Protein AF-A0AAC9J2M6-F1 (afdb_monomer)

Solvent-accessible surface area (backbone atoms only — not comparable to full-atom values): 9726 Å² total; per-residue (Å²): 116,69,70,59,53,54,54,51,51,53,50,50,53,52,48,54,49,52,52,52,50,53,52,19,55,54,20,46,50,61,37,47,79,69,64,29,45,72,78,45,70,64,64,44,51,51,53,52,51,52,54,55,50,44,55,52,45,32,55,50,48,40,65,73,67,63,60,78,72,86,72,56,57,66,62,56,54,52,52,50,52,52,50,52,51,53,50,52,49,46,43,64,40,48,46,68,67,38,44,77,56,57,53,43,48,91,87,60,85,79,76,66,39,67,63,48,66,81,31,95,57,51,68,57,57,51,50,54,51,47,55,34,48,58,22,48,54,66,68,27,53,68,51,15,54,53,51,45,51,53,51,53,49,61,69,68,53,60,56,71,62,60,51,51,55,55,53,54,69,72,56,74,128

InterPro domains:
  IPR007269 Isoprenylcysteine carboxyl methyltransferase [PF04140] (77-156)

Structure (mmCIF, N/CA/C/O backbone):
data_AF-A0AAC9J2M6-F1
#
_entry.id   AF-A0AAC9J2M6-F1
#
loop_
_atom_site.group_PDB
_atom_site.id
_atom_site.type_symbol
_atom_site.label_atom_id
_atom_site.label_alt_id
_atom_site.label_comp_id
_atom_site.label_asym_id
_atom_site.label_entity_id
_atom_site.label_seq_id
_atom_site.pdbx_PDB_ins_code
_atom_site.Cartn_x
_atom_site.Cartn_y
_atom_site.Cartn_z
_atom_site.occupancy
_atom_site.B_iso_or_equiv
_atom_site.auth_seq_id
_atom_site.auth_comp_id
_atom_site.auth_asym_id
_atom_site.auth_atom_id
_atom_site.pdbx_PDB_model_num
ATOM 1 N N . MET A 1 1 ? -21.116 12.423 15.181 1.00 57.41 1 MET A N 1
ATOM 2 C CA . MET A 1 1 ? -19.887 13.064 14.652 1.00 57.41 1 MET A CA 1
ATOM 3 C C . MET A 1 1 ? -18.768 12.062 14.338 1.00 57.41 1 MET A C 1
ATOM 5 O O . MET A 1 1 ? -18.168 12.190 13.282 1.00 57.41 1 MET A O 1
ATOM 9 N N . GLN A 1 2 ? -18.530 11.028 15.160 1.00 66.62 2 GLN A N 1
ATOM 10 C CA . GLN A 1 2 ? -17.465 10.026 14.935 1.00 66.62 2 GLN A CA 1
ATOM 11 C C . GLN A 1 2 ? -17.562 9.267 13.597 1.00 66.62 2 GLN A C 1
ATOM 13 O O . GLN A 1 2 ? -16.575 9.159 12.878 1.00 66.62 2 GLN A O 1
ATOM 18 N N . ILE A 1 3 ? -18.758 8.798 13.228 1.00 72.25 3 ILE A N 1
ATOM 19 C CA . ILE A 1 3 ? -18.985 8.028 11.991 1.00 72.25 3 ILE A CA 1
ATOM 20 C C . ILE A 1 3 ? -18.596 8.835 10.739 1.00 72.25 3 ILE A C 1
ATOM 22 O O . ILE A 1 3 ? -17.975 8.304 9.822 1.00 72.25 3 ILE A O 1
ATOM 26 N N . VAL A 1 4 ? -18.891 10.139 10.729 1.00 78.25 4 VAL A N 1
ATOM 27 C CA . VAL A 1 4 ? -18.554 11.039 9.615 1.00 78.25 4 VAL A CA 1
ATOM 28 C C . VAL A 1 4 ? -17.036 11.143 9.432 1.00 78.25 4 VAL A C 1
ATOM 30 O O . VAL A 1 4 ? -16.557 11.073 8.303 1.00 78.25 4 VAL A O 1
ATOM 33 N N . GLY A 1 5 ? -16.271 11.233 10.526 1.00 79.44 5 GLY A N 1
ATOM 34 C CA . GLY A 1 5 ? -14.805 11.273 10.478 1.00 79.44 5 GLY A CA 1
ATOM 35 C C . GLY A 1 5 ? -14.186 9.993 9.910 1.00 79.44 5 GLY A C 1
ATOM 36 O O . GLY A 1 5 ? -13.268 10.064 9.096 1.00 79.44 5 GLY A O 1
ATOM 37 N N . ILE A 1 6 ? -14.738 8.826 10.263 1.00 79.25 6 ILE A N 1
ATOM 38 C CA . ILE A 1 6 ? -14.304 7.531 9.716 1.00 79.25 6 ILE A CA 1
ATOM 39 C C . ILE A 1 6 ? -14.521 7.497 8.200 1.00 79.25 6 ILE A C 1
ATOM 41 O O . ILE A 1 6 ? -13.587 7.221 7.446 1.00 79.25 6 ILE A O 1
ATOM 45 N N . PHE A 1 7 ? -15.728 7.835 7.734 1.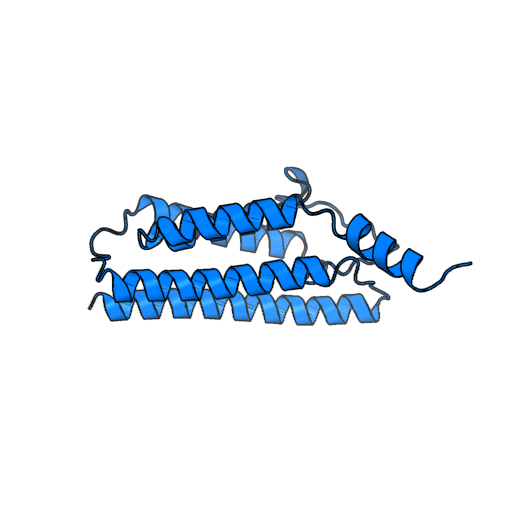00 82.31 7 PHE A N 1
ATOM 46 C CA . PHE A 1 7 ? -16.023 7.868 6.299 1.00 82.31 7 PHE A CA 1
ATOM 47 C C . PHE A 1 7 ? -15.156 8.882 5.548 1.00 82.31 7 PHE A C 1
ATOM 49 O O . PHE A 1 7 ? -14.683 8.584 4.450 1.00 82.31 7 PHE A O 1
ATOM 56 N N . MET A 1 8 ? -14.894 10.050 6.140 1.00 85.38 8 MET A N 1
ATOM 57 C CA . MET A 1 8 ? -14.003 11.054 5.561 1.00 85.38 8 MET A CA 1
ATOM 58 C C . MET A 1 8 ? -12.575 10.514 5.406 1.00 85.38 8 MET A C 1
ATOM 60 O O . MET A 1 8 ? -11.992 10.633 4.329 1.00 85.38 8 MET A O 1
ATOM 64 N N . PHE A 1 9 ? -12.037 9.847 6.431 1.00 84.62 9 PHE A N 1
ATOM 65 C CA . PHE A 1 9 ? -10.714 9.226 6.377 1.00 84.62 9 PHE A CA 1
ATOM 66 C C . PHE A 1 9 ? -10.631 8.145 5.292 1.00 84.62 9 PHE A C 1
ATOM 68 O O . PHE A 1 9 ? -9.734 8.188 4.449 1.00 84.62 9 PHE A O 1
ATOM 75 N N . PHE A 1 10 ? -11.589 7.212 5.245 1.00 84.50 10 PHE A N 1
ATOM 76 C CA . PHE A 1 10 ? -11.612 6.182 4.201 1.00 84.50 10 PHE A CA 1
ATOM 77 C C . PHE A 1 10 ? -11.751 6.787 2.803 1.00 84.50 10 PHE A C 1
ATOM 79 O O . PHE A 1 10 ? -11.088 6.330 1.875 1.00 84.50 10 PHE A O 1
ATOM 86 N N . THR A 1 11 ? -12.537 7.854 2.650 1.00 87.31 11 THR A N 1
ATOM 87 C CA . THR A 1 11 ? -12.668 8.574 1.375 1.00 87.31 11 THR A CA 1
ATOM 88 C C . THR A 1 11 ? -11.330 9.165 0.934 1.00 87.31 11 THR A C 1
ATOM 90 O O . THR A 1 11 ? -10.950 9.017 -0.228 1.00 87.31 11 THR A O 1
ATOM 93 N N . ILE A 1 12 ? -10.573 9.770 1.855 1.00 87.31 12 ILE A N 1
ATOM 94 C CA . ILE A 1 12 ? -9.224 10.286 1.577 1.00 87.31 12 ILE A CA 1
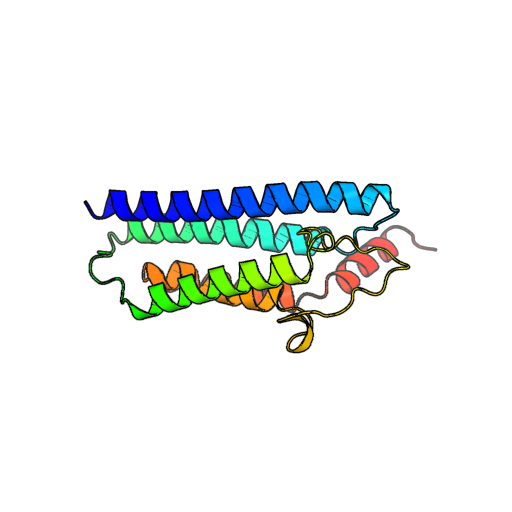ATOM 95 C C . ILE A 1 12 ? -8.282 9.146 1.168 1.00 87.31 12 ILE A C 1
ATOM 97 O O . ILE A 1 12 ? -7.579 9.268 0.166 1.00 87.31 12 ILE A O 1
ATOM 101 N N . VAL A 1 13 ? -8.290 8.015 1.882 1.00 85.38 13 VAL A N 1
ATOM 102 C CA . VAL A 1 13 ? -7.456 6.845 1.549 1.00 85.38 13 VAL A CA 1
ATOM 103 C C . VAL A 1 13 ? -7.796 6.293 0.160 1.00 85.38 13 VAL A C 1
ATOM 105 O O . VAL A 1 13 ? -6.897 6.046 -0.648 1.00 85.38 13 VAL A O 1
ATOM 108 N N . ILE A 1 14 ? -9.085 6.153 -0.160 1.00 87.19 14 ILE A N 1
ATOM 109 C CA . ILE A 1 14 ? -9.564 5.705 -1.477 1.00 87.19 14 ILE A CA 1
ATOM 110 C C . ILE A 1 14 ? -9.146 6.695 -2.572 1.00 87.19 14 ILE A C 1
ATOM 112 O O . ILE A 1 14 ? -8.722 6.290 -3.661 1.00 87.19 14 ILE A O 1
ATOM 116 N N . TRP A 1 15 ? -9.223 7.996 -2.293 1.00 88.88 15 TRP A N 1
ATOM 117 C CA . TRP A 1 15 ? -8.803 9.031 -3.229 1.00 88.88 15 TRP A CA 1
ATOM 118 C C . TRP A 1 15 ? -7.294 8.975 -3.499 1.00 88.88 15 TRP A C 1
ATOM 120 O O . TRP A 1 15 ? -6.887 8.932 -4.663 1.00 88.88 15 TRP A O 1
ATOM 130 N N . LEU A 1 16 ? -6.466 8.867 -2.452 1.00 86.75 16 LEU A N 1
ATOM 131 C CA . LEU A 1 16 ? -5.014 8.692 -2.572 1.00 86.75 16 LEU A CA 1
ATOM 132 C C . LEU A 1 16 ? -4.669 7.453 -3.415 1.00 86.75 16 LEU A C 1
ATOM 134 O O . LEU A 1 16 ? -3.849 7.536 -4.332 1.00 86.75 16 LEU A O 1
ATOM 138 N N . ARG A 1 17 ? -5.356 6.325 -3.190 1.00 85.12 17 ARG A N 1
ATOM 139 C CA . ARG A 1 17 ? -5.196 5.107 -4.007 1.00 85.12 17 ARG A CA 1
ATOM 140 C C . ARG A 1 17 ? -5.599 5.296 -5.461 1.00 85.12 17 ARG A C 1
ATOM 142 O O . ARG A 1 17 ? -4.938 4.778 -6.360 1.00 85.12 17 ARG A O 1
ATOM 149 N N . SER A 1 18 ? -6.661 6.050 -5.711 1.00 85.81 18 SER A N 1
ATOM 150 C CA . SER A 1 18 ? -7.118 6.339 -7.070 1.00 85.81 18 SER A CA 1
ATOM 151 C C . SER A 1 18 ? -6.088 7.165 -7.840 1.00 85.81 18 SER A C 1
ATOM 153 O O . SER A 1 18 ? -5.832 6.899 -9.016 1.00 85.81 18 SER A O 1
ATOM 155 N N . VAL A 1 19 ? -5.456 8.141 -7.179 1.00 87.44 19 VAL A N 1
ATOM 156 C CA . VAL A 1 19 ? -4.357 8.926 -7.757 1.00 87.44 19 VAL A CA 1
ATOM 157 C C . VAL A 1 19 ? -3.157 8.030 -8.064 1.00 87.44 19 VAL A C 1
ATOM 159 O O . VAL A 1 19 ? -2.672 8.045 -9.197 1.00 87.44 19 VAL A O 1
ATOM 162 N N . GLU A 1 20 ? -2.731 7.198 -7.108 1.00 85.81 20 GLU A N 1
ATOM 163 C CA . GLU A 1 20 ? -1.660 6.210 -7.304 1.00 85.81 20 GLU A CA 1
ATOM 164 C C . GLU A 1 20 ? -1.937 5.318 -8.523 1.00 85.81 20 GLU A C 1
ATOM 166 O O . GLU A 1 20 ? -1.093 5.167 -9.407 1.00 85.81 20 GLU A O 1
ATOM 171 N N . TRP A 1 21 ? -3.148 4.774 -8.633 1.00 84.62 21 TRP A N 1
ATOM 172 C CA . TRP A 1 21 ? -3.525 3.919 -9.752 1.00 84.62 21 TRP A CA 1
ATOM 173 C C . TRP A 1 21 ? -3.494 4.645 -11.102 1.00 84.62 21 TRP A C 1
ATOM 175 O O . TRP A 1 21 ? -3.002 4.091 -12.090 1.00 84.62 21 TRP A O 1
ATOM 185 N N . ARG A 1 22 ? -3.960 5.900 -11.170 1.00 87.50 22 ARG A N 1
ATOM 186 C CA . ARG A 1 22 ? -3.888 6.704 -12.404 1.00 87.50 22 ARG A CA 1
ATOM 187 C C . ARG A 1 22 ? -2.443 6.954 -12.830 1.00 87.50 22 ARG A C 1
ATOM 189 O O . ARG A 1 22 ? -2.130 6.803 -14.013 1.00 87.50 22 ARG A O 1
ATOM 196 N N . VAL A 1 23 ? -1.566 7.298 -11.884 1.00 86.31 23 VAL A N 1
ATOM 197 C CA . VAL A 1 23 ? -0.130 7.480 -12.148 1.00 86.31 23 VAL A CA 1
ATOM 198 C C . VAL A 1 23 ? 0.485 6.167 -12.638 1.00 86.31 23 VAL A C 1
ATOM 200 O O . VAL A 1 23 ? 1.162 6.165 -13.666 1.00 86.31 23 VAL A O 1
ATOM 203 N N . SER A 1 24 ? 0.159 5.041 -11.992 1.00 86.00 24 SER A N 1
ATOM 204 C CA . SER A 1 24 ? 0.611 3.709 -12.413 1.00 86.00 24 SER A CA 1
ATOM 205 C C . SER A 1 24 ? 0.177 3.413 -13.841 1.00 86.00 24 SER A C 1
ATOM 207 O O . SER A 1 24 ? 1.010 3.064 -14.666 1.00 86.00 24 SER A O 1
ATOM 209 N N . ARG A 1 25 ? -1.098 3.628 -14.190 1.00 86.00 25 ARG A N 1
ATOM 210 C CA . ARG A 1 25 ? -1.601 3.393 -15.554 1.00 86.00 25 ARG A CA 1
ATOM 211 C C . ARG A 1 25 ? -0.914 4.250 -16.613 1.00 86.00 25 ARG A C 1
ATOM 213 O O . ARG A 1 25 ? -0.755 3.801 -17.749 1.00 86.00 25 ARG A O 1
ATOM 220 N N . ARG A 1 26 ? -0.558 5.494 -16.287 1.00 87.69 26 ARG A N 1
ATOM 221 C CA . ARG A 1 26 ? 0.172 6.374 -17.211 1.00 87.69 26 ARG A CA 1
ATOM 222 C C . ARG A 1 26 ? 1.589 5.852 -17.447 1.00 87.69 26 ARG A C 1
ATOM 224 O O . ARG A 1 26 ? 2.012 5.749 -18.595 1.00 87.69 26 ARG A O 1
ATOM 231 N N . ASN A 1 27 ? 2.276 5.471 -16.377 1.00 88.31 27 ASN A N 1
ATOM 232 C CA . ASN A 1 27 ? 3.622 4.911 -16.441 1.00 88.31 27 ASN A CA 1
ATOM 233 C C . ASN A 1 27 ? 3.642 3.539 -17.130 1.00 88.31 27 ASN A C 1
ATOM 235 O O . ASN A 1 27 ? 4.512 3.278 -17.952 1.00 88.31 27 ASN A O 1
ATOM 239 N N . GLU A 1 28 ? 2.647 2.687 -16.875 1.00 87.38 28 GLU A N 1
ATOM 240 C CA . GLU A 1 28 ? 2.478 1.393 -17.544 1.00 87.38 28 GLU A CA 1
ATOM 241 C C . GLU A 1 28 ? 2.385 1.545 -19.062 1.00 87.38 28 GLU A C 1
ATOM 243 O O . GLU A 1 28 ? 3.043 0.799 -19.780 1.00 87.38 28 GLU A O 1
ATOM 248 N N . ARG A 1 29 ? 1.598 2.510 -19.560 1.00 86.69 29 ARG A N 1
ATOM 249 C CA . ARG A 1 29 ? 1.515 2.791 -21.003 1.00 86.69 29 ARG A CA 1
ATOM 250 C C . ARG A 1 29 ? 2.870 3.214 -21.563 1.00 86.69 29 ARG A C 1
ATOM 252 O O . ARG A 1 29 ? 3.349 2.600 -22.508 1.00 86.69 29 ARG A O 1
ATOM 259 N N . TRP A 1 30 ? 3.528 4.160 -20.895 1.00 89.56 30 TRP A N 1
ATOM 260 C CA . TRP A 1 30 ? 4.855 4.644 -21.281 1.00 89.56 30 TRP A CA 1
ATOM 261 C C . TRP A 1 30 ? 5.920 3.529 -21.324 1.00 89.56 30 TRP A C 1
ATOM 263 O O . TRP A 1 30 ? 6.792 3.549 -22.195 1.00 89.56 30 TRP A O 1
ATOM 273 N N . LEU A 1 31 ? 5.852 2.563 -20.397 1.00 87.44 31 LEU A N 1
ATOM 274 C CA . LEU A 1 31 ? 6.741 1.397 -20.342 1.00 87.44 31 LEU A CA 1
ATOM 275 C C . LEU A 1 31 ? 6.413 0.375 -21.437 1.00 87.44 31 LEU A C 1
ATOM 277 O O . LEU A 1 31 ? 7.327 -0.116 -22.092 1.00 87.44 31 LEU A O 1
ATOM 281 N N . ARG A 1 32 ? 5.129 0.070 -21.665 1.00 85.69 32 ARG A N 1
ATOM 282 C CA . ARG A 1 32 ? 4.695 -0.885 -22.701 1.00 85.69 32 ARG A CA 1
ATOM 283 C C . ARG A 1 32 ? 5.031 -0.402 -24.108 1.00 85.69 32 ARG A C 1
ATOM 285 O O . ARG A 1 32 ? 5.520 -1.191 -24.905 1.00 85.69 32 ARG A O 1
ATOM 292 N N . GLU A 1 33 ? 4.868 0.891 -24.379 1.00 89.00 33 GLU A N 1
ATOM 293 C CA . GLU A 1 33 ? 5.293 1.526 -25.639 1.00 89.00 33 GLU A CA 1
ATOM 294 C C . GLU A 1 33 ? 6.796 1.363 -25.920 1.00 89.00 33 GLU A C 1
ATOM 296 O O . GLU A 1 33 ? 7.227 1.474 -27.061 1.00 89.00 33 GLU A O 1
ATOM 301 N N . ARG A 1 34 ? 7.605 1.098 -24.887 1.00 87.00 34 ARG A N 1
ATOM 302 C CA . ARG A 1 34 ? 9.063 0.921 -24.976 1.00 87.00 34 ARG A CA 1
ATOM 303 C C . ARG A 1 34 ? 9.506 -0.540 -24.855 1.00 87.00 34 ARG A C 1
ATOM 305 O O . ARG A 1 34 ? 10.689 -0.790 -24.656 1.00 87.00 34 ARG A O 1
ATOM 312 N N . GLY A 1 35 ? 8.576 -1.492 -24.948 1.00 85.31 35 GLY A N 1
ATOM 313 C CA . GLY A 1 35 ? 8.878 -2.924 -24.843 1.00 85.31 35 GLY A CA 1
ATOM 314 C C . GLY A 1 35 ? 8.987 -3.440 -23.405 1.00 85.31 35 GLY A C 1
ATOM 315 O O . GLY A 1 35 ? 9.696 -4.406 -23.146 1.00 85.31 35 GLY A O 1
ATOM 316 N N . GLY A 1 36 ? 8.332 -2.785 -22.443 1.00 83.56 36 GLY A N 1
ATOM 317 C CA . GLY A 1 36 ? 8.288 -3.252 -21.059 1.00 83.56 36 GLY A CA 1
ATOM 318 C C . GLY A 1 36 ? 7.488 -4.549 -20.902 1.00 83.56 36 GLY A C 1
ATOM 319 O O . GLY A 1 36 ? 6.333 -4.627 -21.328 1.00 83.56 36 GLY A O 1
ATOM 320 N N . GLU A 1 37 ? 8.071 -5.527 -20.212 1.00 78.75 37 GLU A N 1
ATOM 321 C CA . GLU A 1 37 ? 7.460 -6.830 -19.940 1.00 78.75 37 GLU A CA 1
ATOM 322 C C . GLU A 1 37 ? 6.979 -6.943 -18.489 1.00 78.75 37 GLU A C 1
ATOM 324 O O . GLU A 1 37 ? 7.584 -6.405 -17.556 1.00 78.75 37 GLU A O 1
ATOM 329 N N . GLU A 1 38 ? 5.871 -7.656 -18.287 1.00 79.56 38 GLU A N 1
ATOM 330 C CA . GLU A 1 38 ? 5.260 -7.877 -16.975 1.00 79.56 38 GLU A CA 1
ATOM 331 C C . GLU A 1 38 ? 5.812 -9.159 -16.340 1.00 79.56 38 GLU A C 1
ATOM 333 O O . GLU A 1 38 ? 5.529 -10.258 -16.810 1.00 79.56 38 GLU A O 1
ATOM 338 N N . LYS A 1 39 ? 6.590 -9.030 -15.256 1.00 68.88 39 LYS A N 1
ATOM 339 C CA . LYS A 1 39 ? 7.253 -10.185 -14.623 1.00 68.88 39 LYS A CA 1
ATOM 340 C C . LYS A 1 39 ? 6.363 -11.016 -13.699 1.00 68.88 39 LYS A C 1
ATOM 342 O O . LYS A 1 39 ? 6.659 -12.188 -13.496 1.00 68.88 39 LYS A O 1
ATOM 347 N N . ASP A 1 40 ? 5.321 -10.438 -13.093 1.00 67.06 40 ASP A N 1
ATOM 348 C CA . ASP A 1 40 ? 4.532 -11.157 -12.081 1.00 67.06 40 ASP A CA 1
ATOM 349 C C . ASP A 1 40 ? 3.118 -10.599 -11.861 1.00 67.06 40 ASP A C 1
ATOM 351 O O . ASP A 1 40 ? 2.860 -9.781 -10.978 1.00 67.06 40 ASP A O 1
ATOM 355 N N . ASN A 1 41 ? 2.170 -11.076 -12.663 1.00 70.38 41 ASN A N 1
ATOM 356 C CA . ASN A 1 41 ? 0.776 -10.639 -12.589 1.00 70.38 41 ASN A CA 1
ATOM 357 C C . ASN A 1 41 ? 0.045 -11.197 -11.346 1.00 70.38 41 ASN A C 1
ATOM 359 O O . ASN A 1 41 ? -0.807 -10.528 -10.759 1.00 70.38 41 ASN A O 1
ATOM 363 N N . PHE A 1 42 ? 0.372 -12.419 -10.911 1.00 75.44 42 PHE A N 1
ATOM 364 C CA . PHE A 1 42 ? -0.379 -13.098 -9.850 1.00 75.44 42 PHE A CA 1
ATOM 365 C C . PHE A 1 42 ? -0.138 -12.462 -8.479 1.00 75.44 42 PHE A C 1
ATOM 367 O O . PHE A 1 42 ? -1.099 -12.152 -7.775 1.00 75.44 42 PHE A O 1
ATOM 374 N N . ARG A 1 43 ? 1.124 -12.199 -8.117 1.00 75.56 43 ARG A N 1
ATOM 375 C CA . ARG A 1 43 ? 1.462 -11.574 -6.829 1.00 75.56 43 ARG A CA 1
ATOM 376 C C . ARG A 1 43 ? 0.845 -10.187 -6.684 1.00 75.56 43 ARG A C 1
ATOM 378 O O . ARG A 1 43 ? 0.294 -9.856 -5.637 1.00 75.56 43 ARG A O 1
ATOM 385 N N . ASN A 1 44 ? 0.872 -9.404 -7.760 1.00 75.69 44 ASN A N 1
ATOM 386 C CA . ASN A 1 44 ? 0.291 -8.063 -7.782 1.00 75.69 44 ASN A CA 1
ATOM 387 C C . ASN A 1 44 ? -1.230 -8.101 -7.582 1.00 75.69 44 ASN A C 1
ATOM 389 O O . ASN A 1 44 ? -1.768 -7.321 -6.797 1.00 75.69 44 ASN A O 1
ATOM 393 N N . LYS A 1 45 ? -1.924 -9.049 -8.228 1.00 81.44 45 LYS A N 1
ATOM 394 C CA . LYS A 1 45 ? -3.359 -9.282 -8.002 1.00 81.44 45 LYS A CA 1
ATOM 395 C C . LYS A 1 45 ? -3.647 -9.705 -6.563 1.00 81.44 45 LYS A C 1
ATOM 397 O O . LYS A 1 45 ? -4.561 -9.156 -5.956 1.00 81.44 45 LYS A O 1
ATOM 402 N N . ALA A 1 46 ? -2.865 -10.629 -6.003 1.00 83.94 46 ALA A N 1
ATOM 403 C CA . ALA A 1 46 ? -3.042 -11.085 -4.626 1.00 83.94 46 ALA A CA 1
ATOM 404 C C . ALA A 1 46 ? -2.919 -9.926 -3.621 1.00 83.94 46 ALA A C 1
ATOM 406 O O . ALA A 1 46 ? -3.794 -9.760 -2.775 1.00 83.94 46 ALA A O 1
ATOM 407 N N . PHE A 1 47 ? -1.898 -9.071 -3.759 1.00 83.81 47 PHE A N 1
ATOM 408 C CA . PHE A 1 47 ? -1.749 -7.884 -2.911 1.00 83.81 47 PHE A CA 1
ATOM 409 C C . PHE A 1 47 ? -2.877 -6.869 -3.090 1.00 83.81 47 PHE A C 1
ATOM 411 O O . PHE A 1 47 ? -3.339 -6.299 -2.102 1.00 83.81 47 PHE A O 1
ATOM 418 N N . PHE A 1 48 ? -3.348 -6.665 -4.324 1.00 84.38 48 PHE A N 1
ATOM 419 C CA . PHE A 1 48 ? -4.492 -5.798 -4.588 1.00 84.38 48 PHE A CA 1
ATOM 420 C C . PHE A 1 48 ? -5.734 -6.278 -3.829 1.00 84.38 48 PHE A C 1
ATOM 422 O O . PHE A 1 48 ? -6.320 -5.499 -3.078 1.00 84.38 48 PHE A O 1
ATOM 429 N N . PHE A 1 49 ? -6.111 -7.552 -3.968 1.00 88.56 49 PHE A N 1
ATOM 430 C CA . PHE A 1 49 ? -7.282 -8.095 -3.277 1.00 88.56 49 PHE A CA 1
ATOM 431 C C . PHE A 1 49 ? -7.112 -8.069 -1.761 1.00 88.56 49 PHE A C 1
ATOM 433 O O . PHE A 1 49 ? -8.017 -7.615 -1.067 1.00 88.56 49 PHE A O 1
ATOM 440 N N . LEU A 1 50 ? -5.946 -8.479 -1.255 1.00 89.00 50 LEU A N 1
ATOM 441 C CA . LEU A 1 50 ? -5.657 -8.487 0.177 1.00 89.00 50 LEU A CA 1
ATOM 442 C C . LEU A 1 50 ? -5.902 -7.116 0.817 1.00 89.00 50 LEU A C 1
ATOM 444 O O . LEU A 1 50 ? -6.557 -7.029 1.850 1.00 89.00 50 LEU A O 1
ATOM 448 N N . TYR A 1 51 ? -5.416 -6.052 0.177 1.00 87.31 51 TYR A N 1
ATOM 449 C CA . TYR A 1 51 ? -5.557 -4.688 0.677 1.00 87.31 51 TYR A CA 1
ATOM 450 C C . TYR A 1 51 ? -7.014 -4.191 0.661 1.00 87.31 51 TYR A C 1
ATOM 452 O O . TYR A 1 51 ? -7.466 -3.521 1.587 1.00 87.31 51 TYR A O 1
ATOM 460 N N . HIS A 1 52 ? -7.787 -4.523 -0.377 1.00 87.62 52 HIS A N 1
ATOM 461 C CA . HIS A 1 52 ? -9.198 -4.118 -0.437 1.00 87.62 52 HIS A CA 1
ATOM 462 C C . HIS A 1 52 ? -10.045 -4.891 0.579 1.00 87.62 52 HIS A C 1
ATOM 464 O O . HIS A 1 52 ? -10.889 -4.301 1.254 1.00 87.62 52 HIS A O 1
ATOM 470 N N . PHE A 1 53 ? -9.780 -6.190 0.741 1.00 91.25 53 PHE A N 1
ATOM 471 C CA . PHE A 1 53 ? -10.431 -6.998 1.767 1.00 91.25 53 PHE A CA 1
ATOM 472 C C . PHE A 1 53 ? -10.066 -6.537 3.179 1.00 91.25 53 PHE A C 1
ATOM 474 O O . PHE A 1 53 ? -10.943 -6.539 4.039 1.00 91.25 53 PHE A O 1
ATOM 481 N N . SER A 1 54 ? -8.831 -6.078 3.424 1.00 89.75 54 SER A N 1
ATOM 482 C CA . SER A 1 54 ? -8.464 -5.551 4.742 1.00 89.75 54 SER A CA 1
ATOM 483 C C . SER A 1 54 ? -9.256 -4.290 5.068 1.00 89.75 54 SER A C 1
ATOM 485 O O . SER A 1 54 ? -9.810 -4.198 6.153 1.00 89.75 54 SER A O 1
ATOM 487 N N . ILE A 1 55 ? -9.386 -3.348 4.124 1.00 88.25 55 ILE A N 1
ATOM 488 C CA . ILE A 1 55 ? -10.211 -2.139 4.299 1.00 88.25 55 ILE A CA 1
ATOM 489 C C . ILE A 1 55 ? -11.657 -2.503 4.646 1.00 88.25 55 ILE A C 1
ATOM 491 O O . ILE A 1 55 ? -12.227 -1.950 5.586 1.00 88.25 55 ILE A O 1
ATOM 495 N N . PHE A 1 56 ? -12.236 -3.447 3.904 1.00 90.44 56 PHE A N 1
ATOM 496 C CA . PHE A 1 56 ? -13.602 -3.900 4.146 1.00 90.44 56 PHE A CA 1
ATOM 497 C C . PHE A 1 56 ? -13.752 -4.560 5.526 1.00 90.44 56 PHE A C 1
ATOM 499 O O . PHE A 1 56 ? -14.704 -4.272 6.246 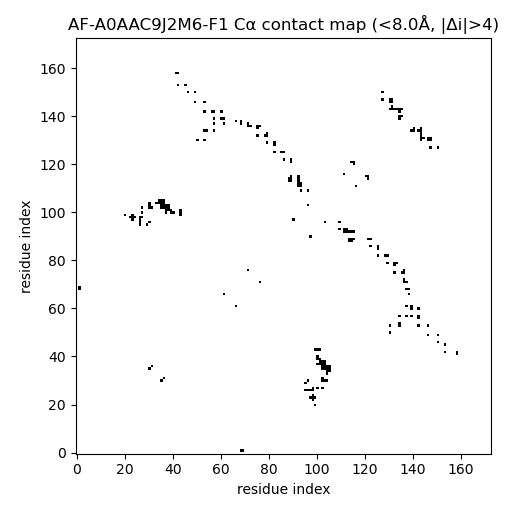1.00 90.44 56 PHE A O 1
ATOM 506 N N . SER A 1 57 ? -12.779 -5.385 5.924 1.00 89.25 57 SER A N 1
ATOM 507 C CA . SER A 1 57 ? -12.748 -6.037 7.237 1.00 89.25 57 SER A CA 1
ATOM 508 C C . SER A 1 57 ? -12.637 -5.033 8.385 1.00 89.25 57 SER A C 1
ATOM 510 O O . SER A 1 57 ? -13.343 -5.184 9.377 1.00 89.25 57 SER A O 1
ATOM 512 N N . ILE A 1 58 ? -11.831 -3.970 8.241 1.00 88.06 58 ILE A N 1
ATOM 513 C CA . ILE A 1 58 ? -11.751 -2.892 9.242 1.00 88.06 58 ILE A CA 1
ATOM 514 C C . ILE A 1 58 ? -13.130 -2.254 9.428 1.00 88.06 58 ILE A C 1
ATOM 516 O O . ILE A 1 58 ? -13.592 -2.102 10.556 1.00 88.06 58 ILE A O 1
ATOM 520 N N . LEU A 1 59 ? -13.796 -1.886 8.327 1.00 86.50 59 LEU A N 1
ATOM 521 C CA . LEU A 1 59 ? -15.110 -1.247 8.390 1.00 86.50 59 LEU A CA 1
ATOM 522 C C . LEU A 1 59 ? -16.134 -2.159 9.076 1.00 86.50 59 LEU A C 1
ATOM 524 O O . LEU A 1 59 ? -16.882 -1.704 9.938 1.00 86.50 59 LEU A O 1
ATOM 528 N N . LEU A 1 60 ? -16.132 -3.449 8.733 1.00 88.88 60 LEU A N 1
ATOM 529 C CA . LEU A 1 60 ? -17.005 -4.441 9.349 1.00 88.88 60 LEU A CA 1
ATOM 530 C C . LEU A 1 60 ? -16.727 -4.591 10.854 1.00 88.88 60 LEU A C 1
ATOM 532 O O . LEU A 1 60 ? -17.666 -4.591 11.644 1.00 88.88 60 LEU A O 1
ATOM 536 N N . GLU A 1 61 ? -15.458 -4.665 11.263 1.00 87.81 61 GLU A N 1
ATOM 537 C CA . GLU A 1 61 ? -15.054 -4.798 12.668 1.00 87.81 61 GLU A CA 1
ATOM 538 C C . GLU A 1 61 ? -15.485 -3.579 13.500 1.00 87.81 61 GLU A C 1
ATOM 540 O O . GLU A 1 61 ? -16.058 -3.743 14.578 1.00 87.81 61 GLU A O 1
ATOM 545 N N . ILE A 1 62 ? -15.301 -2.362 12.975 1.00 84.56 62 ILE A N 1
ATOM 546 C CA . ILE A 1 62 ? -15.754 -1.121 13.626 1.00 84.56 62 ILE A CA 1
ATOM 547 C C . ILE A 1 62 ? -17.277 -1.125 13.814 1.00 84.56 62 ILE A C 1
ATOM 549 O O . ILE A 1 62 ? -17.766 -0.785 14.894 1.00 84.56 62 ILE A O 1
ATOM 553 N N . LEU A 1 63 ? -18.025 -1.498 12.768 1.00 83.88 63 LEU A N 1
ATOM 554 C CA . LEU A 1 63 ? -19.489 -1.491 12.782 1.00 83.88 63 LEU A CA 1
ATOM 555 C C . LEU A 1 63 ? -20.063 -2.560 13.723 1.00 83.88 63 LEU A C 1
ATOM 557 O O . LEU A 1 63 ? -20.986 -2.265 14.482 1.00 83.88 63 LEU A O 1
ATOM 561 N N . LEU A 1 64 ? -19.514 -3.780 13.702 1.00 85.06 64 LEU A N 1
ATOM 562 C CA . LEU A 1 64 ? -19.994 -4.902 14.517 1.00 85.06 64 LEU A CA 1
ATOM 563 C C . LEU A 1 64 ? -19.657 -4.732 15.999 1.00 85.06 64 LEU A C 1
ATOM 565 O O . LEU A 1 64 ? -20.509 -4.964 16.854 1.00 85.06 64 LEU A O 1
ATOM 569 N N . LEU A 1 65 ? -18.429 -4.313 16.311 1.00 82.06 65 LEU A N 1
ATOM 570 C CA . LEU A 1 65 ? -17.964 -4.180 17.693 1.00 82.06 65 LEU A CA 1
ATOM 571 C C . LEU A 1 65 ? -18.321 -2.823 18.315 1.00 82.06 65 LEU A C 1
ATOM 573 O O . LEU A 1 65 ? -17.959 -2.577 19.464 1.00 82.06 65 LEU A O 1
ATOM 577 N N . LYS A 1 66 ? -19.011 -1.941 17.569 1.00 73.00 66 LYS A N 1
ATOM 578 C CA . LYS A 1 66 ? -19.371 -0.569 17.973 1.00 73.00 66 LYS A CA 1
ATOM 579 C C . LYS A 1 66 ? -18.197 0.163 18.632 1.00 73.00 66 LYS A C 1
ATOM 581 O O . LYS A 1 66 ? -18.376 0.879 19.619 1.00 73.00 66 LYS A O 1
ATOM 586 N N . LYS A 1 67 ? -16.981 -0.048 18.113 1.00 69.50 67 LYS A N 1
ATOM 587 C CA . LYS A 1 67 ? -15.774 0.504 18.728 1.00 69.50 67 LYS A CA 1
ATOM 588 C C . LYS A 1 67 ? -15.828 2.026 18.694 1.00 69.50 67 LYS A C 1
ATOM 590 O O . LYS A 1 67 ? -16.029 2.639 17.645 1.00 69.50 67 LYS A O 1
ATOM 595 N N . SER A 1 68 ? -15.641 2.632 19.862 1.00 64.19 68 SER A N 1
ATOM 596 C CA . SER A 1 68 ? -15.549 4.080 19.988 1.00 64.19 68 SER A CA 1
ATOM 597 C C . SER A 1 68 ? -14.157 4.529 19.555 1.00 64.19 68 SER A C 1
ATOM 599 O O . SER A 1 68 ? -13.193 4.400 20.296 1.00 64.19 68 SER A O 1
ATOM 601 N N . VAL A 1 69 ? -14.061 5.120 18.367 1.00 64.75 69 VAL A N 1
ATOM 602 C CA . VAL A 1 69 ? -12.840 5.756 17.827 1.00 64.75 69 VAL A CA 1
ATOM 603 C C . VAL A 1 69 ? -12.458 7.062 18.549 1.00 64.75 69 VAL A C 1
ATOM 605 O O . VAL A 1 69 ? -11.738 7.892 18.005 1.00 64.75 69 VAL A O 1
ATOM 608 N N . PHE A 1 70 ? -12.975 7.318 19.755 1.00 55.00 70 PHE A N 1
ATOM 609 C CA . PHE A 1 70 ? -12.776 8.600 20.447 1.00 55.00 70 PHE A CA 1
ATOM 610 C C . PHE A 1 70 ? -11.327 8.824 20.907 1.00 55.00 70 PHE A C 1
ATOM 612 O O . PHE A 1 70 ? -10.942 9.957 21.174 1.00 55.00 70 PHE A O 1
ATOM 619 N N . LEU A 1 71 ? -10.515 7.765 20.956 1.00 55.88 71 LEU A N 1
ATOM 620 C CA . LEU A 1 71 ? -9.118 7.805 21.382 1.00 55.88 71 LEU A CA 1
ATOM 621 C C . LEU A 1 71 ? -8.189 7.265 20.292 1.00 55.88 71 LEU A C 1
ATOM 623 O O . LEU A 1 71 ? -7.301 6.459 20.569 1.00 55.88 71 LEU A O 1
ATOM 627 N N . ILE A 1 72 ? -8.355 7.722 19.044 1.00 64.38 72 ILE A N 1
ATOM 628 C CA . ILE A 1 72 ? -7.292 7.524 18.054 1.00 64.38 72 ILE A CA 1
ATOM 629 C C . ILE A 1 72 ? -6.054 8.230 18.609 1.00 64.38 72 ILE A C 1
ATOM 631 O O . ILE A 1 72 ? -5.951 9.457 18.603 1.00 64.38 72 ILE A O 1
ATOM 635 N N . SER A 1 73 ? -5.127 7.438 19.138 1.00 69.50 73 SER A N 1
ATOM 636 C CA . SER A 1 73 ? -3.868 7.941 19.662 1.00 69.50 73 SER A CA 1
ATOM 637 C C . SER A 1 73 ? -3.162 8.728 18.554 1.00 69.50 73 SER A C 1
ATOM 639 O O . SER A 1 73 ? -3.067 8.265 17.416 1.00 69.50 73 SER A O 1
ATOM 641 N N . PHE A 1 74 ? -2.642 9.916 18.869 1.00 79.00 74 PHE A N 1
ATOM 642 C CA . PHE A 1 74 ? -1.932 10.750 17.888 1.00 79.00 74 PHE A CA 1
ATOM 643 C C . PHE A 1 74 ? -0.755 10.008 17.239 1.00 79.00 74 PHE A C 1
ATOM 645 O O . PHE A 1 74 ? -0.430 10.237 16.076 1.00 79.00 74 PHE A O 1
ATOM 652 N N . LEU A 1 75 ? -0.145 9.075 17.974 1.00 83.25 75 LEU A N 1
ATOM 653 C CA . LEU A 1 75 ? 1.025 8.324 17.538 1.00 83.25 75 LEU A CA 1
ATOM 654 C C . LEU A 1 75 ? 0.793 7.509 16.243 1.00 83.25 75 LEU A C 1
ATOM 656 O O . LEU A 1 75 ? 1.501 7.767 15.268 1.00 83.25 75 LEU A O 1
ATOM 660 N N . PRO A 1 76 ? -0.175 6.573 16.152 1.00 81.50 76 PRO A N 1
ATOM 661 C CA . PRO A 1 76 ? -0.437 5.844 14.909 1.00 81.50 76 PRO A CA 1
ATOM 662 C C . PRO 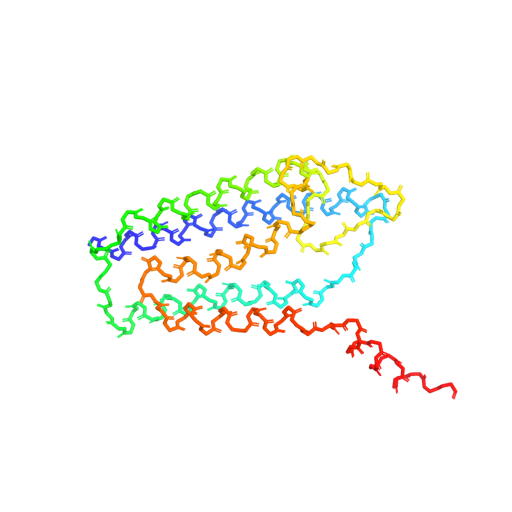A 1 76 ? -0.868 6.746 13.743 1.00 81.50 76 PRO A C 1
ATOM 664 O O . PRO A 1 76 ? -0.553 6.424 12.598 1.00 81.50 76 PRO A O 1
ATOM 667 N N . VAL A 1 77 ? -1.506 7.897 13.999 1.00 83.00 77 VAL A N 1
ATOM 668 C CA . VAL A 1 77 ? -1.840 8.879 12.944 1.00 83.00 77 VAL A CA 1
ATOM 669 C C . VAL A 1 77 ? -0.574 9.490 12.360 1.00 83.00 77 VAL A C 1
ATOM 671 O O . VAL A 1 77 ? -0.408 9.515 11.142 1.00 83.00 77 VAL A O 1
ATOM 674 N N . ILE A 1 78 ? 0.348 9.931 13.217 1.00 88.00 78 ILE A N 1
ATOM 675 C CA . ILE A 1 78 ? 1.643 10.475 12.795 1.00 88.00 78 ILE A CA 1
ATOM 676 C C . ILE A 1 78 ? 2.422 9.419 12.002 1.00 88.00 78 ILE A C 1
ATOM 678 O O . ILE A 1 78 ? 2.916 9.717 10.915 1.00 88.00 78 ILE A O 1
ATOM 682 N N . LEU A 1 79 ? 2.470 8.173 12.485 1.00 89.50 79 LEU A N 1
ATOM 683 C CA . LEU A 1 79 ? 3.137 7.070 11.785 1.00 89.50 79 LEU A CA 1
ATOM 684 C C . LEU A 1 79 ? 2.525 6.806 10.404 1.00 89.50 79 LEU A C 1
ATOM 686 O O . LEU A 1 79 ? 3.259 6.625 9.431 1.00 89.50 79 LEU A O 1
ATOM 690 N N . PHE A 1 80 ? 1.195 6.826 10.295 1.00 88.38 80 PHE A N 1
ATOM 691 C CA . PHE A 1 80 ? 0.509 6.666 9.016 1.00 88.38 80 PHE A CA 1
ATOM 692 C C . PHE A 1 80 ? 0.815 7.824 8.056 1.00 88.38 80 PHE A C 1
ATOM 694 O O . PHE A 1 80 ? 1.133 7.589 6.891 1.00 88.38 80 PHE A O 1
ATOM 701 N N . CYS A 1 81 ? 0.813 9.068 8.537 1.00 88.94 81 CYS A N 1
ATOM 702 C CA . CYS A 1 81 ? 1.208 10.231 7.741 1.00 88.94 81 CYS A CA 1
ATOM 703 C C . CYS A 1 81 ? 2.661 10.123 7.249 1.00 88.94 81 CYS A C 1
ATOM 705 O O . CYS A 1 81 ? 2.922 10.320 6.060 1.00 88.94 81 CYS A O 1
ATOM 707 N N . CYS A 1 82 ? 3.601 9.741 8.119 1.00 91.06 82 CYS A N 1
ATOM 708 C CA . CYS A 1 82 ? 4.989 9.469 7.740 1.00 91.06 82 CYS A CA 1
ATOM 709 C C . CYS A 1 82 ? 5.082 8.386 6.657 1.00 91.06 82 CYS A C 1
ATOM 711 O O . CYS A 1 82 ? 5.844 8.531 5.698 1.00 91.06 82 CYS A O 1
ATOM 713 N N . LEU A 1 83 ? 4.280 7.326 6.770 1.00 90.62 83 LEU A N 1
ATOM 714 C CA . LEU A 1 83 ? 4.230 6.252 5.785 1.00 90.62 83 LEU A CA 1
ATOM 715 C C . LEU A 1 83 ? 3.726 6.741 4.419 1.00 90.62 83 LEU A C 1
ATOM 717 O O . LEU A 1 83 ? 4.322 6.410 3.391 1.00 90.62 83 LEU A O 1
ATOM 721 N N . VAL A 1 84 ? 2.681 7.573 4.392 1.00 88.81 84 VAL A N 1
ATOM 722 C CA . VAL A 1 84 ? 2.171 8.185 3.154 1.00 88.81 84 VAL A CA 1
ATOM 723 C C . VAL A 1 84 ? 3.232 9.081 2.505 1.00 88.81 84 VAL A C 1
ATOM 725 O O . VAL A 1 84 ? 3.467 8.976 1.300 1.00 88.81 84 VAL A O 1
ATOM 728 N N . LEU A 1 85 ? 3.935 9.907 3.286 1.00 89.94 85 LEU A N 1
ATOM 729 C CA . LEU A 1 85 ? 5.027 10.748 2.778 1.00 89.94 85 LEU A CA 1
ATOM 730 C C . LEU A 1 85 ? 6.177 9.911 2.203 1.00 89.94 85 LEU A C 1
ATOM 732 O O . LEU A 1 85 ? 6.685 10.208 1.120 1.00 89.94 85 LEU A O 1
ATOM 736 N N . LEU A 1 86 ? 6.555 8.824 2.878 1.00 88.94 86 LEU A N 1
ATOM 737 C CA . LEU A 1 86 ? 7.602 7.921 2.405 1.00 88.94 86 LEU A CA 1
ATOM 738 C C . LEU A 1 86 ? 7.191 7.195 1.111 1.00 88.94 86 LEU A C 1
ATOM 740 O O . LEU A 1 86 ? 8.025 7.020 0.217 1.00 88.94 86 LEU A O 1
ATOM 744 N N . LYS A 1 87 ? 5.906 6.843 0.954 1.00 87.19 87 LYS A N 1
ATOM 745 C CA . LYS A 1 87 ? 5.353 6.331 -0.315 1.00 87.19 87 LYS A CA 1
ATOM 746 C C . LYS A 1 87 ? 5.476 7.357 -1.433 1.00 87.19 87 LYS A C 1
ATOM 748 O O . LYS A 1 87 ? 6.007 7.025 -2.492 1.00 87.19 87 LYS A O 1
ATOM 753 N N . LEU A 1 88 ? 5.066 8.601 -1.189 1.00 86.12 88 LEU A N 1
ATOM 754 C CA . LEU A 1 88 ? 5.207 9.680 -2.169 1.00 86.12 88 LEU A CA 1
ATOM 755 C C . LEU A 1 88 ? 6.673 9.880 -2.571 1.00 86.12 88 LEU A C 1
ATOM 757 O O . LEU A 1 88 ? 6.976 9.974 -3.760 1.00 86.12 88 LEU A O 1
ATOM 761 N N . TRP A 1 89 ? 7.602 9.847 -1.613 1.00 87.19 89 TRP A N 1
ATOM 762 C CA . TRP A 1 89 ? 9.031 9.940 -1.903 1.00 87.19 89 TRP A CA 1
ATOM 763 C C . TRP A 1 89 ? 9.542 8.766 -2.748 1.00 87.19 89 TRP A C 1
ATOM 765 O O . TRP A 1 89 ? 10.322 8.969 -3.683 1.00 87.19 89 TRP A O 1
ATOM 775 N N . CYS A 1 90 ? 9.061 7.545 -2.492 1.00 83.94 90 CYS A N 1
ATOM 776 C CA . CYS A 1 90 ? 9.354 6.383 -3.332 1.00 83.94 90 CYS A CA 1
ATOM 777 C C . CYS A 1 90 ? 8.840 6.569 -4.766 1.00 83.94 90 CYS A C 1
ATOM 779 O O . CYS A 1 90 ? 9.558 6.259 -5.718 1.00 83.94 90 CYS A O 1
ATOM 781 N N . TYR A 1 91 ? 7.621 7.082 -4.932 1.00 83.00 91 TYR A N 1
ATOM 782 C CA . TYR A 1 91 ? 7.021 7.310 -6.249 1.00 83.00 91 TYR A CA 1
ATOM 783 C C . TYR A 1 91 ? 7.778 8.377 -7.031 1.00 83.00 91 TYR A C 1
ATOM 785 O O . TYR A 1 91 ? 8.126 8.157 -8.189 1.00 83.00 91 TYR A O 1
ATOM 793 N N . MET A 1 92 ? 8.125 9.488 -6.379 1.00 84.00 92 MET A N 1
ATOM 794 C CA . MET A 1 92 ? 8.932 10.546 -6.985 1.00 84.00 92 MET A CA 1
ATOM 795 C C . MET A 1 92 ? 10.339 10.061 -7.353 1.00 84.00 92 MET A C 1
ATOM 797 O O . MET A 1 92 ? 10.854 10.421 -8.408 1.00 84.00 92 MET A O 1
ATOM 801 N N . SER A 1 93 ? 10.943 9.199 -6.530 1.00 83.69 93 SER A N 1
ATOM 802 C CA . SER A 1 93 ? 12.297 8.682 -6.772 1.00 83.69 93 SER A CA 1
ATOM 803 C C . SER A 1 93 ? 12.387 7.754 -7.988 1.00 83.69 93 SER A C 1
ATOM 805 O O . SER A 1 93 ? 13.387 7.784 -8.703 1.00 83.69 93 SER A O 1
ATOM 807 N N . LEU A 1 94 ? 11.355 6.940 -8.233 1.00 80.00 94 LEU A N 1
ATOM 808 C CA . LEU A 1 94 ? 11.254 6.090 -9.429 1.00 80.00 94 LEU A CA 1
ATOM 809 C C . LEU A 1 94 ? 10.719 6.845 -10.654 1.00 80.00 94 LEU A C 1
ATOM 811 O O . LEU A 1 94 ? 11.002 6.462 -11.792 1.00 80.00 94 LEU A O 1
ATOM 815 N N . GLY A 1 95 ? 9.908 7.881 -10.439 1.00 84.75 95 GLY A N 1
ATOM 816 C CA . GLY A 1 95 ? 9.284 8.664 -11.498 1.00 84.75 95 GLY A CA 1
ATOM 817 C C . GLY A 1 95 ? 8.474 7.790 -12.459 1.00 84.75 95 GLY A C 1
ATOM 818 O O . GLY A 1 95 ? 7.537 7.099 -12.060 1.00 84.75 95 GLY A O 1
ATOM 819 N N . ARG A 1 96 ? 8.852 7.802 -13.743 1.00 82.31 96 ARG A N 1
ATOM 820 C CA . ARG A 1 96 ? 8.149 7.077 -14.822 1.00 82.31 96 ARG A CA 1
ATOM 821 C C . ARG A 1 96 ? 8.318 5.558 -14.771 1.00 82.31 96 ARG A C 1
ATOM 823 O O . ARG A 1 96 ? 7.540 4.848 -15.397 1.00 82.31 96 ARG A O 1
ATOM 830 N N . PHE A 1 97 ? 9.306 5.059 -14.030 1.00 80.12 97 PHE A N 1
ATOM 831 C CA . PHE A 1 97 ? 9.518 3.620 -13.861 1.00 80.12 97 PHE A CA 1
ATOM 832 C C . PHE A 1 97 ? 8.607 3.020 -12.785 1.00 80.12 97 PHE A C 1
ATOM 834 O O . PHE A 1 97 ? 8.457 1.801 -12.722 1.00 80.12 97 PHE A O 1
ATOM 841 N N . TRP A 1 98 ? 7.971 3.849 -11.947 1.00 81.88 98 TRP A N 1
ATOM 842 C CA . TRP A 1 98 ? 7.055 3.350 -10.928 1.00 81.88 98 TRP A CA 1
ATOM 843 C C . TRP A 1 98 ? 5.766 2.824 -11.555 1.00 81.88 98 TRP A C 1
ATOM 845 O O . TRP A 1 98 ? 5.081 3.542 -12.282 1.00 81.88 98 TRP A O 1
ATOM 855 N N . ASN A 1 99 ? 5.418 1.580 -11.245 1.00 79.12 99 ASN A N 1
ATOM 856 C CA . ASN A 1 99 ? 4.169 0.970 -11.667 1.00 79.12 99 ASN A CA 1
ATOM 857 C C . ASN A 1 99 ? 3.774 -0.171 -10.716 1.00 79.12 99 ASN A C 1
ATOM 859 O O . ASN A 1 99 ? 4.626 -0.813 -10.103 1.00 79.12 99 ASN A O 1
ATOM 863 N N . THR A 1 100 ? 2.473 -0.426 -10.604 1.00 74.94 100 THR A N 1
ATOM 864 C CA . THR A 1 100 ? 1.904 -1.459 -9.721 1.00 74.94 100 THR A CA 1
ATOM 865 C C . THR A 1 100 ? 2.009 -2.869 -10.297 1.00 74.94 100 THR A C 1
ATOM 867 O O . THR A 1 100 ? 1.974 -3.834 -9.542 1.00 74.94 100 THR A O 1
ATOM 870 N N . LYS A 1 101 ? 2.178 -3.007 -11.619 1.00 69.88 101 LYS A N 1
ATOM 871 C CA . LYS A 1 101 ? 2.288 -4.306 -12.307 1.00 69.88 101 LYS A CA 1
ATOM 872 C C . LYS A 1 101 ? 3.719 -4.845 -12.407 1.00 69.88 101 LYS A C 1
ATOM 874 O O . LYS A 1 101 ? 3.938 -5.874 -13.037 1.00 69.88 101 LYS A O 1
ATOM 879 N N . ASN A 1 102 ? 4.689 -4.176 -11.782 1.00 72.50 102 ASN A N 1
ATOM 880 C CA . ASN A 1 102 ? 6.117 -4.492 -11.867 1.00 72.50 102 ASN A CA 1
ATOM 881 C C . ASN A 1 102 ? 6.607 -4.751 -13.313 1.00 72.50 102 ASN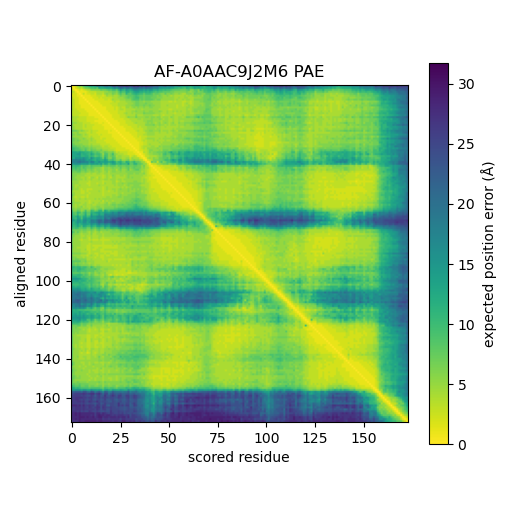 A C 1
ATOM 883 O O . ASN A 1 102 ? 7.357 -5.691 -13.577 1.00 72.50 102 ASN A O 1
ATOM 887 N N . ILE A 1 103 ? 6.147 -3.926 -14.254 1.00 77.06 103 ILE A N 1
ATOM 888 C CA . ILE A 1 103 ? 6.620 -3.882 -15.634 1.00 77.06 103 ILE A CA 1
ATOM 889 C C . ILE A 1 103 ? 8.045 -3.337 -15.622 1.00 77.06 103 ILE A C 1
ATOM 891 O O . ILE A 1 103 ? 8.296 -2.269 -15.054 1.00 77.06 103 ILE A O 1
ATOM 895 N N . GLN A 1 104 ? 8.968 -4.068 -16.239 1.00 77.25 104 GLN A N 1
ATOM 896 C CA . GLN A 1 104 ? 10.378 -3.699 -16.320 1.00 77.25 104 GLN A CA 1
ATOM 897 C C . GLN A 1 104 ? 10.803 -3.600 -17.781 1.00 77.25 104 GLN A C 1
ATOM 899 O O . GLN A 1 104 ? 10.366 -4.383 -18.620 1.00 77.25 104 GLN A O 1
ATOM 904 N N . LEU A 1 105 ? 11.664 -2.629 -18.076 1.00 80.06 105 LEU A N 1
ATOM 905 C CA . LEU A 1 105 ? 12.334 -2.530 -19.368 1.00 80.06 105 LEU A CA 1
ATOM 906 C C . LEU A 1 105 ? 13.579 -3.428 -19.327 1.00 80.06 105 LEU A C 1
ATOM 908 O O . LEU A 1 105 ? 14.462 -3.156 -18.510 1.00 80.06 105 LEU A O 1
ATOM 912 N N . PRO A 1 106 ? 13.674 -4.475 -20.167 1.00 71.31 106 PRO A N 1
ATOM 913 C CA . PRO A 1 106 ? 14.733 -5.485 -20.068 1.00 71.31 106 PRO A CA 1
ATOM 914 C C . PRO A 1 106 ? 16.147 -4.915 -20.251 1.00 71.31 106 PRO A C 1
ATOM 916 O O . PRO A 1 106 ? 17.104 -5.469 -19.717 1.00 71.31 106 PRO A O 1
ATOM 919 N N . HIS A 1 107 ? 16.279 -3.777 -20.939 1.00 71.69 107 HIS A N 1
ATOM 920 C CA . HIS A 1 107 ? 17.568 -3.172 -21.290 1.00 71.69 107 HIS A CA 1
ATOM 921 C C . HIS A 1 107 ? 17.890 -1.878 -20.524 1.00 71.69 107 HIS A C 1
ATOM 923 O O . HIS A 1 107 ? 18.837 -1.181 -20.877 1.00 71.69 107 HIS A O 1
ATOM 929 N N . VAL A 1 108 ? 17.120 -1.525 -19.485 1.00 71.94 108 VAL A N 1
ATOM 930 C CA . VAL A 1 108 ? 17.323 -0.270 -18.739 1.00 71.94 108 VAL A CA 1
ATOM 931 C C . VAL A 1 108 ? 17.635 -0.547 -17.273 1.00 71.94 108 VAL A C 1
ATOM 933 O O . VAL A 1 108 ? 16.812 -1.079 -16.529 1.00 71.94 108 VAL A O 1
ATOM 936 N N . ILE A 1 109 ? 18.816 -0.111 -16.832 1.00 64.25 109 ILE A N 1
ATOM 937 C CA . ILE A 1 109 ? 19.194 -0.130 -15.418 1.00 64.25 109 ILE A CA 1
ATOM 938 C C . ILE A 1 109 ? 18.553 1.083 -14.743 1.00 64.25 109 ILE A C 1
ATOM 940 O O . ILE A 1 109 ? 18.932 2.231 -14.980 1.00 64.25 109 ILE A O 1
ATOM 944 N N . VAL A 1 110 ? 17.567 0.836 -13.883 1.00 67.31 110 VAL A N 1
ATOM 945 C CA . VAL A 1 110 ? 16.936 1.895 -13.089 1.00 67.31 110 VAL A CA 1
ATOM 946 C C . VAL A 1 110 ? 17.939 2.392 -12.049 1.00 67.31 110 VAL A C 1
ATOM 948 O O . VAL A 1 110 ? 18.307 1.666 -11.123 1.00 67.31 110 VAL A O 1
ATOM 951 N N . ILE A 1 111 ? 18.383 3.643 -12.188 1.00 62.41 111 ILE A N 1
ATOM 952 C CA . ILE A 1 111 ? 19.269 4.283 -11.211 1.00 62.41 111 ILE A CA 1
ATOM 953 C C . ILE A 1 111 ? 18.519 4.392 -9.881 1.00 62.41 111 ILE A C 1
ATOM 955 O O . ILE A 1 111 ? 17.511 5.092 -9.772 1.00 62.41 111 ILE A O 1
ATOM 959 N N . LYS A 1 112 ? 19.034 3.715 -8.852 1.00 66.44 112 LYS A N 1
ATOM 960 C CA . LYS A 1 112 ? 18.485 3.756 -7.494 1.00 66.44 112 LYS A CA 1
ATOM 961 C C . LYS A 1 112 ? 18.683 5.154 -6.900 1.00 66.44 112 LYS A C 1
ATOM 963 O O . LYS A 1 112 ? 19.780 5.509 -6.464 1.00 66.44 112 LYS A O 1
ATOM 968 N N . LYS A 1 113 ? 17.621 5.959 -6.889 1.00 71.31 113 LYS A N 1
ATOM 969 C CA . LYS A 1 113 ? 17.565 7.268 -6.218 1.00 71.31 113 LYS A CA 1
ATOM 970 C C . LYS A 1 113 ? 16.672 7.189 -4.973 1.00 71.31 113 LYS A C 1
ATOM 972 O O . LYS A 1 113 ? 15.768 6.357 -4.902 1.00 71.31 113 LYS A O 1
ATOM 977 N N . GLY A 1 114 ? 16.953 8.037 -3.984 1.00 78.88 114 GLY A N 1
ATOM 978 C CA . GLY A 1 114 ? 16.177 8.125 -2.741 1.00 78.88 114 GLY A CA 1
ATOM 979 C C . GLY A 1 114 ? 16.139 6.807 -1.939 1.00 78.88 114 GLY A C 1
ATOM 980 O O . GLY A 1 114 ? 17.178 6.150 -1.817 1.00 78.88 114 GLY A O 1
ATOM 981 N N . PRO A 1 115 ? 14.974 6.385 -1.411 1.00 76.62 115 PRO A N 1
ATOM 982 C CA . PRO A 1 115 ? 14.844 5.224 -0.517 1.00 76.62 115 PRO A CA 1
ATOM 983 C C . PRO A 1 115 ? 15.237 3.887 -1.167 1.00 76.62 115 PRO A C 1
ATOM 985 O O . PRO A 1 115 ? 15.580 2.936 -0.465 1.00 76.62 115 PRO A O 1
ATOM 988 N N . TYR A 1 116 ? 15.291 3.823 -2.502 1.00 73.00 116 TYR A N 1
ATOM 989 C CA . TYR A 1 116 ? 15.782 2.656 -3.246 1.00 73.00 116 TYR A CA 1
ATOM 990 C C . TYR A 1 116 ? 17.292 2.411 -3.087 1.00 73.00 116 TYR A C 1
ATOM 992 O O . TYR A 1 116 ? 17.780 1.360 -3.501 1.00 73.00 116 TYR A O 1
ATOM 1000 N N . LYS A 1 117 ? 18.047 3.357 -2.501 1.00 75.50 117 LYS A N 1
ATOM 1001 C CA . LYS A 1 117 ? 19.444 3.134 -2.093 1.00 75.50 117 LYS A CA 1
ATOM 1002 C C . LYS A 1 117 ? 19.556 2.304 -0.813 1.00 75.50 117 LYS A C 1
ATOM 1004 O O . LYS A 1 117 ? 20.492 1.525 -0.694 1.00 75.50 117 LYS A O 1
ATOM 1009 N N . LEU A 1 118 ? 18.612 2.476 0.114 1.00 72.44 118 LEU A N 1
ATOM 1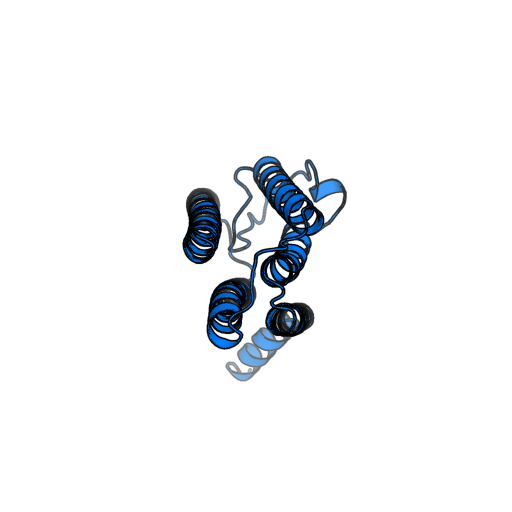010 C CA . LEU A 1 118 ? 18.633 1.839 1.433 1.00 72.44 118 LEU A CA 1
ATOM 1011 C C . LEU A 1 118 ? 18.003 0.443 1.395 1.00 72.44 118 LEU A C 1
ATOM 1013 O O . LEU A 1 118 ? 18.513 -0.491 2.001 1.00 72.44 118 LEU A O 1
ATOM 1017 N N . ILE A 1 119 ? 16.897 0.293 0.661 1.00 68.88 119 ILE A N 1
ATOM 1018 C CA . ILE A 1 119 ? 16.111 -0.942 0.615 1.00 68.88 119 ILE A CA 1
ATOM 1019 C C . ILE A 1 119 ? 15.928 -1.357 -0.846 1.00 68.88 119 ILE A C 1
ATOM 1021 O O . ILE A 1 119 ? 15.615 -0.530 -1.702 1.00 68.88 119 ILE A O 1
ATOM 1025 N N . ARG A 1 120 ? 16.093 -2.655 -1.150 1.00 65.75 120 ARG A N 1
ATOM 1026 C CA . ARG A 1 120 ? 15.884 -3.192 -2.511 1.00 65.75 120 ARG A CA 1
ATOM 1027 C C . ARG A 1 120 ? 14.443 -3.008 -2.998 1.00 65.75 120 ARG A C 1
ATOM 1029 O O . ARG A 1 120 ? 14.245 -2.697 -4.168 1.00 65.75 120 ARG A O 1
ATOM 1036 N N . GLN A 1 121 ? 13.461 -3.194 -2.114 1.00 69.25 121 GLN A N 1
ATOM 1037 C CA . GLN A 1 121 ? 12.035 -3.116 -2.435 1.00 69.25 121 GLN A CA 1
ATOM 1038 C C . GLN A 1 121 ? 11.250 -2.323 -1.368 1.00 69.25 121 GLN A C 1
ATOM 1040 O O . GLN A 1 121 ? 10.487 -2.903 -0.596 1.00 69.25 121 GLN A O 1
ATOM 1045 N N . PRO A 1 122 ? 11.412 -0.988 -1.312 1.00 74.50 122 PRO A N 1
ATOM 1046 C CA . PRO A 1 122 ? 10.771 -0.150 -0.297 1.00 74.50 122 PRO A CA 1
ATOM 1047 C C . PRO A 1 122 ? 9.241 -0.181 -0.395 1.00 74.50 122 PRO A C 1
ATOM 1049 O O . PRO A 1 122 ? 8.566 -0.117 0.625 1.00 74.50 122 PRO A O 1
ATOM 1052 N N . TYR A 1 123 ? 8.680 -0.358 -1.598 1.00 77.38 123 TYR A N 1
ATOM 1053 C CA . TYR A 1 123 ? 7.231 -0.484 -1.786 1.00 77.38 123 TYR A CA 1
ATOM 1054 C C . TYR A 1 123 ? 6.625 -1.631 -0.972 1.00 77.38 123 TYR A C 1
ATOM 1056 O O . TYR A 1 123 ? 5.550 -1.468 -0.405 1.00 77.38 123 TYR A O 1
ATOM 1064 N N . LEU A 1 124 ? 7.314 -2.772 -0.897 1.00 78.06 124 LEU A N 1
ATOM 1065 C CA . LEU A 1 124 ? 6.782 -3.920 -0.180 1.00 78.06 124 LEU A CA 1
ATOM 1066 C C . LEU A 1 124 ? 6.724 -3.650 1.323 1.00 78.06 124 LEU A C 1
ATOM 1068 O O . LEU A 1 124 ? 5.691 -3.873 1.939 1.00 78.06 124 LEU A O 1
ATOM 1072 N N . PHE A 1 125 ? 7.806 -3.106 1.881 1.00 83.81 125 PHE A N 1
ATOM 1073 C CA . PHE A 1 125 ? 7.858 -2.713 3.286 1.00 83.81 125 PHE A CA 1
ATOM 1074 C C . PHE A 1 125 ? 6.757 -1.702 3.631 1.00 83.81 125 PHE A C 1
ATOM 1076 O O . PHE A 1 125 ? 6.065 -1.846 4.636 1.00 83.81 125 PHE A O 1
ATOM 1083 N N . LEU A 1 126 ? 6.550 -0.713 2.756 1.00 86.94 126 LEU A N 1
ATOM 1084 C CA . LEU A 1 126 ? 5.491 0.281 2.915 1.00 86.94 126 LEU A CA 1
ATOM 1085 C C . LEU A 1 126 ? 4.101 -0.349 2.856 1.00 86.94 126 LEU A C 1
ATOM 1087 O O . LEU A 1 126 ? 3.246 0.021 3.648 1.00 86.94 126 LEU A O 1
ATOM 1091 N N . LEU A 1 127 ? 3.879 -1.316 1.965 1.00 85.00 127 LEU A N 1
ATOM 1092 C CA . LEU A 1 127 ? 2.618 -2.047 1.892 1.00 85.00 127 LEU A CA 1
ATOM 1093 C C . LEU A 1 127 ? 2.362 -2.863 3.168 1.00 85.00 127 LEU A C 1
ATOM 1095 O O . LEU A 1 127 ? 1.250 -2.828 3.684 1.00 85.00 127 LEU A O 1
ATOM 1099 N N . THR A 1 128 ? 3.375 -3.559 3.698 1.00 87.62 128 THR A N 1
ATOM 1100 C CA . THR A 1 128 ? 3.263 -4.311 4.959 1.00 87.62 128 THR A CA 1
ATOM 1101 C C . THR A 1 128 ? 2.931 -3.386 6.128 1.00 87.62 128 THR A C 1
ATOM 1103 O O . THR A 1 128 ? 2.007 -3.658 6.893 1.00 87.62 128 THR A O 1
ATOM 1106 N N . ALA A 1 129 ? 3.661 -2.275 6.252 1.00 90.00 129 ALA A N 1
ATOM 1107 C CA . ALA A 1 129 ? 3.447 -1.310 7.322 1.00 90.00 129 ALA A CA 1
ATOM 1108 C C . ALA A 1 129 ? 2.079 -0.618 7.199 1.00 90.00 129 ALA A C 1
ATOM 1110 O O . ALA A 1 129 ? 1.411 -0.416 8.207 1.00 90.00 129 ALA A O 1
ATOM 1111 N N . GLU A 1 130 ? 1.614 -0.325 5.982 1.00 89.00 130 GLU A N 1
ATOM 1112 C CA . GLU A 1 130 ? 0.281 0.235 5.741 1.00 89.00 130 GLU A CA 1
ATOM 1113 C C . GLU A 1 130 ? -0.833 -0.743 6.124 1.00 89.00 130 GLU A C 1
ATOM 1115 O O . GLU A 1 130 ? -1.801 -0.349 6.770 1.00 89.00 130 GLU A O 1
ATOM 1120 N N . LEU A 1 131 ? -0.678 -2.019 5.757 1.00 89.00 131 LEU A N 1
ATOM 1121 C CA . LEU A 1 131 ? -1.643 -3.074 6.064 1.00 89.00 131 LEU A CA 1
ATOM 1122 C C . LEU A 1 131 ? -1.796 -3.299 7.573 1.00 89.00 131 LEU A C 1
ATOM 1124 O O . LEU A 1 131 ? -2.866 -3.697 8.017 1.00 89.00 131 LEU A O 1
ATOM 1128 N N . PHE A 1 132 ? -0.746 -3.033 8.351 1.00 89.75 132 PHE A N 1
ATOM 1129 C CA . PHE A 1 132 ? -0.770 -3.140 9.806 1.00 89.75 132 PHE A CA 1
ATOM 1130 C C . PHE A 1 132 ? -1.250 -1.852 10.491 1.00 89.75 132 PHE A C 1
ATOM 1132 O O . PHE A 1 132 ? -2.126 -1.904 11.351 1.00 89.75 132 PHE A O 1
ATOM 1139 N N . LEU A 1 133 ? -0.716 -0.689 10.099 1.00 88.88 133 LEU A N 1
ATOM 1140 C CA . LEU A 1 133 ? -1.047 0.597 10.723 1.00 88.88 133 LEU A CA 1
ATOM 1141 C C . LEU A 1 133 ? -2.495 1.018 10.467 1.00 88.88 133 LEU A C 1
ATOM 1143 O O . LEU A 1 133 ? -3.110 1.624 11.340 1.00 88.88 133 LEU A O 1
ATOM 1147 N N . LEU A 1 134 ? -3.050 0.697 9.294 1.00 87.81 134 LEU A N 1
ATOM 1148 C CA . LEU A 1 134 ? -4.399 1.117 8.930 1.00 87.81 134 LEU A CA 1
ATOM 1149 C C . LEU A 1 134 ? -5.477 0.484 9.836 1.00 87.81 134 LEU A C 1
ATOM 1151 O O . LEU A 1 134 ? -6.263 1.240 10.395 1.00 87.81 134 LEU A O 1
ATOM 1155 N N . PRO A 1 135 ? -5.525 -0.844 10.066 1.00 87.75 135 PRO A N 1
ATOM 1156 C CA . PRO A 1 135 ? -6.407 -1.421 11.081 1.00 87.75 135 PRO A CA 1
ATOM 1157 C C . PRO A 1 135 ? -6.072 -0.955 12.502 1.00 87.75 135 PRO A C 1
ATOM 1159 O O . PRO A 1 135 ? -6.978 -0.717 13.298 1.00 87.75 135 PRO A O 1
ATOM 1162 N N . PHE A 1 136 ? -4.784 -0.784 12.819 1.00 85.88 136 PHE A N 1
ATOM 1163 C CA . PHE A 1 136 ? -4.341 -0.364 14.149 1.00 85.88 136 PHE A CA 1
ATOM 1164 C C . PHE A 1 136 ? -4.858 1.033 14.533 1.00 85.88 136 PHE A C 1
ATOM 1166 O O . PHE A 1 136 ? -5.210 1.251 15.689 1.00 85.88 136 PHE A O 1
ATOM 1173 N N . LEU A 1 137 ? -4.986 1.952 13.564 1.00 84.69 137 LEU A N 1
ATOM 1174 C CA . LEU A 1 137 ? -5.601 3.276 13.748 1.00 84.69 137 LEU A CA 1
ATOM 1175 C C . LEU A 1 137 ? -7.040 3.218 14.267 1.00 84.69 137 LEU A C 1
ATOM 1177 O O . LEU A 1 137 ? -7.468 4.120 14.977 1.00 84.69 137 LEU A O 1
ATOM 1181 N N . PHE A 1 138 ? -7.775 2.172 13.900 1.00 83.25 138 PHE A N 1
ATOM 1182 C CA . PHE A 1 138 ? -9.168 1.970 14.289 1.00 83.25 138 PHE A CA 1
ATOM 1183 C C . PHE A 1 138 ? -9.321 0.922 15.395 1.00 83.25 138 PHE A C 1
ATOM 1185 O O . PHE A 1 138 ? -10.420 0.415 15.614 1.00 83.25 138 PHE A O 1
ATOM 1192 N N . GLU A 1 139 ? -8.214 0.559 16.054 1.00 84.25 139 GLU A N 1
ATOM 1193 C CA . GLU A 1 139 ? -8.147 -0.514 17.050 1.00 84.25 139 GLU A CA 1
ATOM 1194 C C . GLU A 1 139 ? -8.653 -1.868 16.518 1.00 84.25 139 GLU A C 1
ATOM 1196 O O . GLU A 1 139 ? -9.019 -2.757 17.288 1.00 84.25 139 GLU A O 1
ATOM 1201 N N . ALA A 1 140 ? -8.679 -2.058 15.199 1.00 85.75 140 ALA A N 1
ATOM 1202 C CA . ALA A 1 140 ? -9.119 -3.282 14.540 1.00 85.75 140 ALA A CA 1
ATOM 1203 C C . ALA A 1 140 ? -7.989 -4.326 14.554 1.00 85.75 140 ALA A C 1
ATOM 1205 O O . ALA A 1 140 ? -7.440 -4.706 13.517 1.00 85.75 140 ALA A O 1
ATOM 1206 N N . TYR A 1 141 ? -7.563 -4.730 15.756 1.00 87.00 141 TYR A N 1
ATOM 1207 C CA . TYR A 1 141 ? -6.400 -5.597 15.961 1.00 87.00 141 TYR A CA 1
ATOM 1208 C C . TYR A 1 141 ? -6.586 -6.974 15.322 1.00 87.00 141 TYR A C 1
ATOM 1210 O O . TYR A 1 141 ? -5.631 -7.515 14.767 1.00 87.00 141 TYR A O 1
ATOM 1218 N N . MET A 1 142 ? -7.809 -7.516 15.337 1.00 86.69 142 MET A N 1
ATOM 1219 C CA . MET A 1 142 ? -8.105 -8.806 14.708 1.00 86.69 142 MET A CA 1
ATOM 1220 C C . MET A 1 142 ? -7.831 -8.736 13.207 1.00 86.69 142 MET A C 1
ATOM 1222 O O . MET A 1 142 ? -7.081 -9.554 12.670 1.00 86.69 142 MET A O 1
ATOM 1226 N N . THR A 1 143 ? -8.351 -7.698 12.547 1.00 89.12 143 THR A N 1
ATOM 1227 C CA . THR A 1 143 ? -8.052 -7.428 11.140 1.00 89.12 143 THR A CA 1
ATOM 1228 C C . THR A 1 143 ? -6.553 -7.168 10.913 1.00 89.12 143 THR A C 1
ATOM 1230 O O . THR A 1 143 ? -5.988 -7.701 9.958 1.00 89.12 143 THR A O 1
ATOM 1233 N N . ALA A 1 144 ? -5.875 -6.423 11.797 1.00 88.56 144 ALA A N 1
ATOM 1234 C CA . ALA A 1 144 ? -4.439 -6.135 11.686 1.00 88.56 144 ALA A CA 1
ATOM 1235 C C . ALA A 1 144 ? -3.593 -7.412 11.601 1.00 88.56 144 ALA A C 1
ATOM 1237 O O . ALA A 1 144 ? -2.820 -7.591 10.658 1.00 88.56 144 ALA A O 1
ATOM 1238 N N . PHE A 1 145 ? -3.755 -8.312 12.573 1.00 91.56 145 PHE A N 1
ATOM 1239 C CA . PHE A 1 145 ? -2.955 -9.531 12.653 1.00 91.56 145 PHE A CA 1
ATOM 1240 C C . PHE A 1 145 ? -3.335 -10.537 11.570 1.00 91.56 145 PHE A C 1
ATOM 1242 O O . PHE A 1 145 ? -2.444 -11.116 10.948 1.00 91.56 145 PHE A O 1
ATOM 1249 N N . LEU A 1 146 ? -4.631 -10.710 11.289 1.00 92.19 146 LEU A N 1
ATOM 1250 C CA . LEU A 1 146 ? -5.096 -11.644 10.265 1.00 92.19 146 LEU A CA 1
ATOM 1251 C C . LEU A 1 146 ? -4.513 -11.298 8.890 1.00 92.19 146 LEU A C 1
ATOM 1253 O O . LEU A 1 146 ? -3.896 -12.141 8.238 1.00 92.19 146 LEU A O 1
ATOM 1257 N N . PHE A 1 147 ? -4.663 -10.047 8.455 1.00 90.88 147 PHE A N 1
ATOM 1258 C CA . PHE A 1 147 ? -4.192 -9.632 7.136 1.00 90.88 147 PHE A CA 1
ATOM 1259 C C . PHE A 1 147 ? -2.669 -9.528 7.066 1.00 90.88 147 PHE A C 1
ATOM 1261 O O . PHE A 1 147 ? -2.097 -9.852 6.024 1.00 90.88 147 PHE A O 1
ATOM 1268 N N . LEU A 1 148 ? -1.995 -9.168 8.165 1.00 91.25 148 LEU A N 1
ATOM 1269 C CA . LEU A 1 148 ? -0.536 -9.226 8.245 1.00 91.25 148 LEU A CA 1
ATOM 1270 C C . LEU A 1 148 ? -0.018 -10.660 8.061 1.00 91.25 148 LEU A C 1
ATOM 1272 O O . LEU A 1 148 ? 0.919 -10.875 7.293 1.00 91.25 148 LEU A O 1
ATOM 1276 N N . LEU A 1 149 ? -0.638 -11.655 8.702 1.00 90.94 149 LEU A N 1
ATOM 1277 C CA . LEU A 1 149 ? -0.257 -13.059 8.529 1.00 90.94 149 LEU A CA 1
ATOM 1278 C C . LEU A 1 149 ? -0.442 -13.512 7.079 1.00 90.94 149 LEU A C 1
ATOM 1280 O O . LEU A 1 149 ? 0.486 -14.065 6.487 1.00 90.94 149 LEU A O 1
ATOM 1284 N N . VAL A 1 150 ? -1.598 -13.223 6.474 1.00 89.38 150 VAL A N 1
ATOM 1285 C CA . VAL A 1 150 ? -1.854 -13.566 5.066 1.00 89.38 15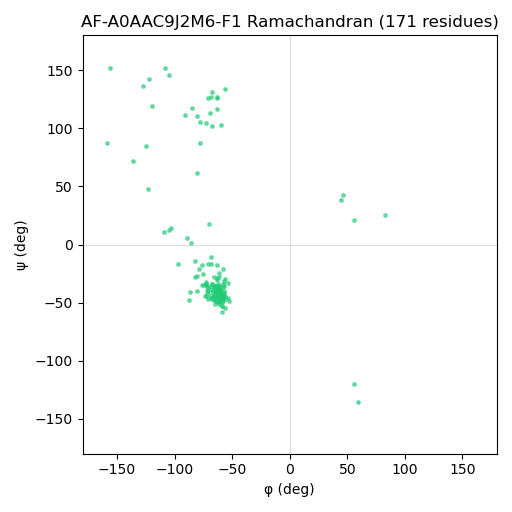0 VAL A CA 1
ATOM 1286 C C . VAL A 1 150 ? -0.856 -12.863 4.136 1.00 89.38 150 VAL A C 1
ATOM 1288 O O . VAL A 1 150 ? -0.352 -13.479 3.197 1.00 89.38 150 VAL A O 1
ATOM 1291 N N . HIS A 1 151 ? -0.496 -11.608 4.418 1.00 89.56 151 HIS A N 1
ATOM 1292 C CA . HIS A 1 151 ? 0.529 -10.876 3.674 1.00 89.56 151 HIS A CA 1
ATOM 1293 C C . HIS A 1 151 ? 1.894 -11.573 3.724 1.00 89.56 151 HIS A C 1
ATOM 1295 O O . HIS A 1 151 ? 2.536 -11.757 2.689 1.00 89.56 151 HIS A O 1
ATOM 1301 N N . LEU A 1 152 ? 2.322 -12.004 4.914 1.00 87.44 152 LEU A N 1
ATOM 1302 C CA . LEU A 1 152 ? 3.579 -12.730 5.097 1.00 87.44 152 LEU A CA 1
ATOM 1303 C C . LEU A 1 152 ? 3.563 -14.095 4.398 1.00 87.44 152 LEU A C 1
ATOM 1305 O O . LEU A 1 152 ? 4.582 -14.505 3.842 1.00 87.44 152 LEU A O 1
ATOM 1309 N N . VAL A 1 153 ? 2.419 -14.783 4.373 1.00 86.75 153 VAL A N 1
ATOM 1310 C CA . VAL A 1 153 ? 2.258 -16.031 3.612 1.00 86.75 153 VAL A CA 1
ATOM 1311 C C . VAL A 1 153 ? 2.418 -15.768 2.116 1.00 86.75 153 VAL A C 1
ATOM 1313 O O . VAL A 1 153 ? 3.222 -16.438 1.477 1.00 86.75 153 VAL A O 1
ATOM 1316 N N . ILE A 1 154 ? 1.742 -14.756 1.561 1.00 83.00 154 ILE A N 1
ATOM 1317 C CA . ILE A 1 154 ? 1.874 -14.386 0.138 1.00 83.00 154 ILE A CA 1
ATOM 1318 C C . ILE A 1 154 ? 3.329 -14.051 -0.218 1.00 83.00 154 ILE A C 1
ATOM 1320 O O . ILE A 1 154 ? 3.776 -14.354 -1.322 1.00 83.00 154 ILE A O 1
ATOM 1324 N N . LEU A 1 155 ? 4.083 -13.466 0.716 1.00 80.44 155 LEU A N 1
ATOM 1325 C CA . LEU A 1 155 ? 5.505 -13.187 0.530 1.00 80.44 155 LEU A CA 1
ATOM 1326 C C . LEU A 1 155 ? 6.399 -14.420 0.533 1.00 80.44 155 LEU A C 1
ATOM 1328 O O . LEU A 1 155 ? 7.367 -14.459 -0.224 1.00 80.44 155 LEU A O 1
ATOM 1332 N N . LYS A 1 156 ? 6.087 -15.410 1.370 1.00 80.12 156 LYS A N 1
ATOM 1333 C CA . LYS A 1 156 ? 6.824 -16.678 1.421 1.00 80.12 156 LYS A CA 1
ATOM 1334 C C . LYS A 1 156 ? 6.493 -17.597 0.249 1.00 80.12 156 LYS A C 1
ATOM 1336 O O . LYS A 1 156 ? 7.315 -18.439 -0.103 1.00 80.12 156 LYS A O 1
ATOM 1341 N N . VAL A 1 157 ? 5.308 -17.464 -0.346 1.00 72.69 157 VAL A N 1
ATOM 1342 C CA . VAL A 1 157 ? 4.918 -18.270 -1.506 1.00 72.69 157 VAL A CA 1
ATOM 1343 C C . VAL A 1 157 ? 5.696 -17.798 -2.733 1.00 72.69 157 VAL A C 1
ATOM 1345 O O . VAL A 1 157 ? 5.397 -16.769 -3.343 1.00 72.69 157 VAL A O 1
ATOM 1348 N N . ASP A 1 158 ? 6.694 -18.588 -3.121 1.00 62.22 158 ASP A N 1
ATOM 1349 C CA . ASP A 1 158 ? 7.473 -18.352 -4.330 1.00 62.22 158 ASP A CA 1
ATOM 1350 C C . ASP A 1 158 ? 6.676 -18.814 -5.566 1.00 62.22 158 ASP A C 1
ATOM 1352 O O . ASP A 1 158 ? 6.732 -19.956 -6.030 1.00 62.22 158 ASP A O 1
ATOM 1356 N N . ILE A 1 159 ? 5.858 -17.902 -6.090 1.00 55.19 159 ILE A N 1
ATOM 1357 C CA . ILE A 1 159 ? 4.977 -18.111 -7.250 1.00 55.19 159 ILE A CA 1
ATOM 1358 C C . ILE A 1 159 ? 5.708 -18.637 -8.509 1.00 55.19 159 ILE A C 1
ATOM 1360 O O . ILE A 1 159 ? 5.105 -19.452 -9.216 1.00 55.19 159 ILE A O 1
ATOM 1364 N N . PRO A 1 160 ? 6.982 -18.285 -8.805 1.00 53.09 160 PRO A N 1
ATOM 1365 C CA . PRO A 1 160 ? 7.709 -18.868 -9.934 1.00 53.09 160 PRO A CA 1
ATOM 1366 C C . PRO A 1 160 ? 7.805 -20.400 -9.871 1.00 53.09 160 PRO A C 1
ATOM 1368 O O . PRO A 1 160 ? 7.674 -21.050 -10.905 1.00 53.09 160 PRO A O 1
ATOM 1371 N N . ALA A 1 161 ? 7.949 -21.000 -8.684 1.00 49.03 161 ALA A N 1
ATOM 1372 C CA . ALA A 1 161 ? 7.978 -22.458 -8.528 1.00 49.03 161 ALA A CA 1
ATOM 1373 C C . ALA A 1 161 ? 6.588 -23.095 -8.739 1.00 49.03 161 ALA A C 1
ATOM 1375 O O . ALA A 1 161 ? 6.456 -24.168 -9.338 1.00 49.03 161 ALA A O 1
ATOM 1376 N N . LEU A 1 162 ? 5.530 -22.402 -8.308 1.00 49.91 162 LEU A N 1
ATOM 1377 C CA . LEU A 1 162 ? 4.148 -22.882 -8.392 1.00 49.91 162 LEU A CA 1
ATOM 1378 C C . LEU A 1 162 ? 3.579 -22.819 -9.823 1.00 49.91 162 LEU A C 1
ATOM 1380 O O . LEU A 1 162 ? 2.807 -23.686 -10.231 1.00 49.91 162 LEU A O 1
ATOM 1384 N N . VAL A 1 163 ? 3.974 -21.808 -10.603 1.00 52.53 163 VAL A N 1
ATOM 1385 C CA . VAL A 1 163 ? 3.568 -21.661 -12.012 1.00 52.53 163 VAL A CA 1
ATOM 1386 C C . VAL A 1 163 ? 4.415 -22.549 -12.925 1.00 52.53 163 VAL A C 1
ATOM 1388 O O . VAL A 1 163 ? 3.865 -23.201 -13.813 1.00 52.53 163 VAL A O 1
ATOM 1391 N N . LYS A 1 164 ? 5.730 -22.658 -12.682 1.00 47.19 164 LYS A N 1
ATOM 1392 C CA . LYS A 1 164 ? 6.622 -23.518 -13.479 1.00 47.19 164 LYS A CA 1
ATOM 1393 C C . LYS A 1 164 ? 6.253 -25.002 -13.350 1.00 47.19 164 LYS A C 1
ATOM 1395 O O . LYS A 1 164 ? 6.245 -25.701 -14.356 1.00 47.19 164 LYS A O 1
ATOM 1400 N N . SER A 1 165 ? 5.833 -25.467 -12.168 1.00 49.41 165 SER A N 1
ATOM 1401 C CA . SER A 1 165 ? 5.344 -26.847 -11.985 1.00 49.41 165 SER A CA 1
ATOM 1402 C C . SER A 1 165 ? 4.017 -27.132 -12.706 1.00 49.41 165 SER A C 1
ATOM 1404 O O . SER A 1 165 ? 3.821 -28.231 -13.224 1.00 49.41 165 SER A O 1
ATOM 1406 N N . LYS A 1 166 ? 3.115 -26.143 -12.807 1.00 48.78 166 LYS A N 1
ATOM 1407 C CA . LYS A 1 166 ? 1.866 -26.266 -13.582 1.00 48.78 166 LYS A CA 1
ATOM 1408 C C . LYS A 1 166 ? 2.090 -26.238 -15.093 1.00 48.78 166 LYS A C 1
ATOM 1410 O O . LYS A 1 166 ? 1.372 -26.930 -15.807 1.00 48.78 166 LYS A O 1
ATOM 1415 N N . LEU A 1 167 ? 3.068 -25.474 -15.579 1.00 51.56 167 LEU A N 1
ATOM 1416 C CA . LEU A 1 167 ? 3.428 -25.443 -17.001 1.00 51.56 167 LEU A CA 1
ATOM 1417 C C . LEU A 1 167 ? 4.140 -26.732 -17.437 1.00 51.56 167 LEU A C 1
ATOM 1419 O O . LEU A 1 167 ? 3.812 -27.267 -18.491 1.00 51.56 167 LEU A O 1
ATOM 1423 N N . LEU A 1 168 ? 5.015 -27.289 -16.592 1.00 52.53 168 LEU A N 1
ATOM 1424 C CA . LEU A 1 168 ? 5.665 -28.585 -16.839 1.00 52.53 168 LEU A CA 1
ATOM 1425 C C . LEU A 1 168 ? 4.679 -29.766 -16.835 1.00 52.53 168 LEU A C 1
ATOM 1427 O O . LEU A 1 168 ? 4.897 -30.741 -17.538 1.00 52.53 168 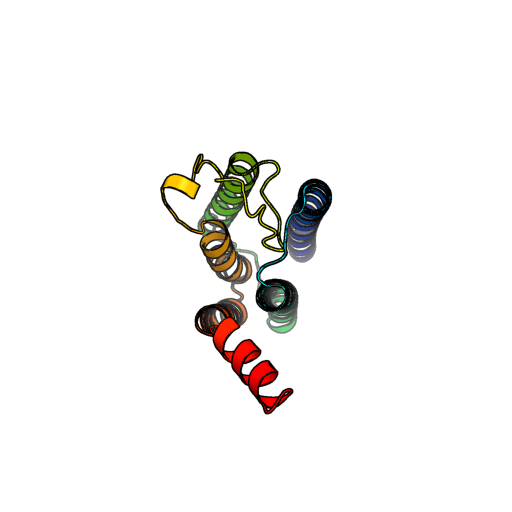LEU A O 1
ATOM 1431 N N . LYS A 1 169 ? 3.562 -29.680 -16.098 1.00 52.00 169 LYS A N 1
ATOM 1432 C CA . LYS A 1 169 ? 2.496 -30.698 -16.154 1.00 52.00 169 LYS A CA 1
ATOM 1433 C C . LYS A 1 169 ? 1.603 -30.610 -17.397 1.00 52.00 169 LYS A C 1
ATOM 1435 O O . LYS A 1 169 ? 0.882 -31.564 -17.666 1.00 52.00 169 LYS A O 1
ATOM 1440 N N . LYS A 1 170 ? 1.590 -29.480 -18.117 1.00 49.31 170 LYS A N 1
ATOM 1441 C CA . LYS A 1 170 ? 0.677 -29.258 -19.255 1.00 49.31 170 LYS A CA 1
ATOM 1442 C C . LYS A 1 170 ? 1.313 -29.540 -20.621 1.00 49.31 170 LYS A C 1
ATOM 1444 O O . LYS A 1 170 ? 0.576 -29.732 -21.576 1.00 49.31 170 LYS A O 1
ATOM 1449 N N . ASN A 1 171 ? 2.642 -29.610 -20.684 1.00 45.16 171 ASN A N 1
ATOM 1450 C CA . ASN A 1 171 ? 3.398 -30.117 -21.827 1.00 45.16 171 ASN A CA 1
ATOM 1451 C C . ASN A 1 171 ? 4.322 -31.238 -21.330 1.00 45.16 171 ASN A C 1
ATOM 1453 O O . ASN A 1 171 ? 5.471 -30.947 -20.983 1.00 45.16 171 ASN A O 1
ATOM 1457 N N . PRO A 1 172 ? 3.839 -32.490 -21.222 1.00 46.00 172 PRO A N 1
ATOM 1458 C CA . PRO A 1 172 ? 4.759 -33.612 -21.159 1.00 46.00 172 PRO A CA 1
ATOM 1459 C C . PRO A 1 172 ? 5.520 -33.641 -22.491 1.00 46.00 172 PRO A C 1
ATOM 1461 O O . PRO A 1 172 ? 4.905 -33.557 -23.555 1.00 46.00 172 PRO A O 1
ATOM 1464 N N . ILE A 1 173 ? 6.849 -33.633 -2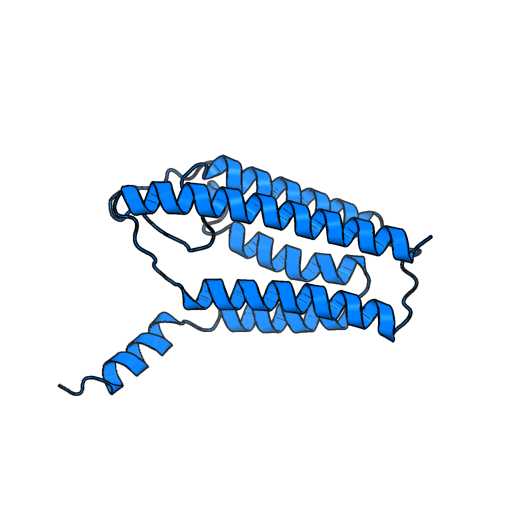2.396 1.00 47.94 173 ILE A N 1
ATOM 1465 C CA . ILE A 1 173 ? 7.757 -33.903 -23.519 1.00 47.94 173 ILE A CA 1
ATOM 1466 C C . ILE A 1 173 ? 7.442 -35.293 -24.071 1.00 47.94 173 ILE A C 1
ATOM 1468 O O . ILE A 1 173 ? 7.184 -36.189 -23.232 1.00 47.94 173 ILE A O 1
#

Secondary structure (DSSP, 8-state):
-HHHHHHHHHHHHHHHHHHHHHHHHHHHHHHHTTT-EES-HHHHHHHHHHHHHHHHHHHHHHHHTT--GGG--HHHHHHHHHHHHHHHHHHHHHGGG--TT-EE-TT------GGGGT-S-HHHHHHHHHHHHHHHHTT-HHHHHHHHHHHHHHHH--HHHHHHHHHHTTS--

pLDDT: mean 78.94, std 11.95, range [45.16, 92.19]

Sequence (173 aa):
MQIVGIFMFFTIVIWLRSVEWRVSRRNERWLRERGGEEKDNFRNKAFFFLYHFSIFSILLEILLLKKSVFLISFLPVILFCCLVLLKLWCYMSLGRFWNTKNIQLPHVIVIKKGPYKLIRQPYLFLLTAELFLLPFLFEAYMTAFLFLLVHLVILKVDIPALVKSKLLKKNPI

Foldseek 3Di:
DQVVVVVVVVVVVVVLVVVQQVLQVVLVVVLVVLVWDQDDQPLLVLLVVLQVVLVVLLVVLCVVVVQDLVCLDVVLVVVLVVLSVVVVQVCVQQPSCDHSRNTDDPPDDRPQDDCCVVDVCVVLVSSLSCQQSVSVSRVVNVSNVVSSVVSVVSVPPPVVVVVVVVVCVVDDD

Organism: Virgibacillus halodenitrificans (NCBI:txid1482)

Mean predicted aligned error: 8.71 Å

Nearest PDB structures (foldseek):
  4a2n-assembly1_B  TM=7.138E-01  e=5.904E-02  Methanosarcina acetivorans

Radius of gyration: 18.49 Å; Cα contacts (8 Å, |Δi|>4): 130; chains: 1; bounding box: 39×47×47 Å